Protein AF-A0A9N9JVS7-F1 (afdb_monomer_lite)

Structure (mmCIF, N/CA/C/O backbone):
data_AF-A0A9N9JVS7-F1
#
_entry.id   AF-A0A9N9JVS7-F1
#
loop_
_atom_site.group_PDB
_atom_site.id
_atom_site.type_symbol
_atom_site.label_atom_id
_atom_site.label_alt_id
_atom_site.label_comp_id
_atom_site.label_asym_id
_atom_site.label_entity_id
_atom_site.label_seq_id
_atom_site.pdbx_PDB_ins_code
_atom_site.Cartn_x
_atom_site.Cartn_y
_atom_site.Cartn_z
_atom_site.occupancy
_atom_site.B_iso_or_equiv
_atom_site.auth_seq_id
_atom_site.auth_comp_id
_atom_site.auth_asym_id
_atom_site.auth_atom_id
_atom_site.pdbx_PDB_model_num
ATOM 1 N N . ARG A 1 1 ? -2.120 -9.723 15.840 1.00 57.78 1 ARG A N 1
ATOM 2 C CA . ARG A 1 1 ? -3.066 -9.468 14.722 1.00 57.78 1 ARG A CA 1
ATOM 3 C C . ARG A 1 1 ? -2.821 -8.041 14.270 1.00 57.78 1 ARG A C 1
ATOM 5 O O . ARG A 1 1 ? -2.820 -7.175 15.126 1.00 57.78 1 ARG A O 1
ATOM 12 N N . ILE A 1 2 ? -2.544 -7.829 12.988 1.00 70.69 2 ILE A N 1
ATOM 13 C CA . ILE A 1 2 ? -2.304 -6.500 12.416 1.00 70.69 2 ILE A CA 1
ATOM 14 C C . ILE A 1 2 ? -3.675 -5.870 12.135 1.00 70.69 2 ILE A C 1
ATOM 16 O O . ILE A 1 2 ? -4.508 -6.495 11.475 1.00 70.69 2 ILE A O 1
ATOM 20 N N . SER A 1 3 ? -3.933 -4.693 12.694 1.00 81.12 3 SER A N 1
ATOM 21 C CA . SER A 1 3 ? -5.151 -3.909 12.482 1.00 81.12 3 SER A CA 1
ATOM 22 C C . SER A 1 3 ? -4.785 -2.438 12.445 1.00 81.12 3 SER A C 1
ATOM 24 O O . SER A 1 3 ? -4.027 -1.999 13.305 1.00 81.12 3 SER A O 1
ATOM 26 N N . ILE A 1 4 ? -5.360 -1.715 11.494 1.00 83.31 4 ILE A N 1
ATOM 27 C CA . ILE A 1 4 ? -5.161 -0.288 11.289 1.00 83.31 4 ILE A CA 1
ATOM 28 C C . ILE A 1 4 ? -6.428 0.394 11.792 1.00 83.31 4 ILE A C 1
ATOM 30 O O . ILE A 1 4 ? -7.523 0.127 11.291 1.00 83.31 4 ILE A O 1
ATOM 34 N N . SER A 1 5 ? -6.287 1.231 12.812 1.00 84.75 5 SER A N 1
ATOM 35 C CA . SER A 1 5 ? -7.408 1.926 13.462 1.00 84.75 5 SER A CA 1
ATOM 36 C C . SER A 1 5 ? -7.361 3.444 13.300 1.00 84.75 5 SER A C 1
ATOM 38 O O . SER A 1 5 ? -8.281 4.132 13.735 1.00 84.75 5 SER A O 1
ATOM 40 N N . SER A 1 6 ? -6.308 3.983 12.681 1.00 87.00 6 SER A N 1
ATOM 41 C CA . SER A 1 6 ? -6.201 5.409 12.373 1.00 87.00 6 SER A CA 1
ATOM 42 C C . SER A 1 6 ? -5.280 5.663 11.180 1.00 87.00 6 SER A C 1
ATOM 44 O O . SER A 1 6 ? -4.458 4.820 10.827 1.00 87.00 6 SER A O 1
ATOM 46 N N . LEU A 1 7 ? -5.352 6.864 10.603 1.00 85.31 7 LEU A N 1
ATOM 47 C CA . LEU A 1 7 ? -4.436 7.308 9.539 1.00 85.31 7 LEU A CA 1
ATOM 48 C C . LEU A 1 7 ? -2.989 7.522 10.009 1.00 85.31 7 LEU A C 1
ATOM 50 O O . LEU A 1 7 ? -2.060 7.518 9.192 1.00 85.31 7 LEU A O 1
ATOM 54 N N . ASN A 1 8 ? -2.813 7.666 11.324 1.00 86.62 8 ASN A N 1
ATOM 55 C CA . ASN A 1 8 ? -1.528 7.830 11.997 1.00 86.62 8 ASN A CA 1
ATOM 56 C C . ASN A 1 8 ? -0.954 6.494 12.491 1.00 86.62 8 ASN A C 1
ATOM 58 O O . ASN A 1 8 ? -0.013 6.488 13.283 1.00 86.62 8 ASN A O 1
ATOM 62 N N . ASP A 1 9 ? -1.528 5.366 12.062 1.00 87.00 9 ASP A N 1
ATOM 63 C CA . ASP A 1 9 ? -1.048 4.048 12.457 1.00 87.00 9 ASP A CA 1
ATOM 64 C C . ASP A 1 9 ? 0.429 3.858 12.050 1.00 87.00 9 ASP A C 1
ATOM 66 O O . ASP A 1 9 ? 0.786 4.134 10.895 1.00 87.00 9 ASP A O 1
ATOM 70 N N . PRO A 1 10 ? 1.299 3.371 12.956 1.00 87.69 10 PRO A N 1
ATOM 71 C CA . PRO A 1 10 ? 2.710 3.137 12.658 1.00 87.69 10 PRO A CA 1
ATOM 72 C C . PRO A 1 10 ? 2.940 2.283 11.407 1.00 87.69 10 PRO A C 1
ATOM 74 O O . PRO A 1 10 ? 3.895 2.521 10.675 1.00 87.69 10 PRO A O 1
ATOM 77 N N . GLN A 1 11 ? 2.047 1.336 11.109 1.00 86.81 11 GLN A N 1
ATOM 78 C CA . GLN A 1 11 ? 2.164 0.470 9.934 1.00 86.81 11 GLN A CA 1
ATOM 79 C C . GLN A 1 11 ? 1.966 1.241 8.626 1.00 86.81 11 GLN A C 1
ATOM 81 O O . GLN A 1 11 ? 2.640 0.954 7.637 1.00 86.81 11 GLN A O 1
ATOM 86 N N . LEU A 1 12 ? 1.080 2.244 8.617 1.00 87.62 12 LEU A N 1
ATOM 87 C CA . LEU A 1 12 ? 0.903 3.128 7.463 1.00 87.62 12 LEU A CA 1
ATOM 88 C C . LEU A 1 12 ? 2.140 4.002 7.253 1.00 87.62 12 LEU A C 1
ATOM 90 O O . LEU A 1 12 ? 2.527 4.252 6.114 1.00 87.62 12 LEU A O 1
ATOM 94 N N . ASN A 1 13 ? 2.790 4.431 8.337 1.00 87.94 13 ASN A N 1
ATOM 95 C CA . ASN A 1 13 ? 4.039 5.187 8.255 1.00 87.94 13 ASN A CA 1
ATOM 96 C C . ASN A 1 13 ? 5.178 4.330 7.698 1.00 87.94 13 ASN A C 1
ATOM 98 O O . ASN A 1 13 ? 5.822 4.751 6.742 1.00 87.94 13 ASN A O 1
ATOM 102 N N . THR A 1 14 ? 5.344 3.097 8.182 1.00 88.62 14 THR A N 1
ATOM 103 C CA . THR A 1 14 ? 6.300 2.142 7.598 1.00 88.62 14 THR A CA 1
ATOM 104 C C . THR A 1 14 ? 6.025 1.909 6.109 1.00 88.62 14 THR A C 1
ATOM 106 O O . THR A 1 14 ? 6.950 1.879 5.301 1.00 88.62 14 THR A O 1
ATOM 109 N N . LEU A 1 15 ? 4.756 1.806 5.701 1.00 87.69 15 LEU A N 1
ATOM 110 C CA . LEU A 1 15 ? 4.401 1.639 4.291 1.00 87.69 15 LEU A CA 1
ATOM 111 C C . LEU A 1 15 ? 4.770 2.872 3.442 1.00 87.69 15 LEU A C 1
ATOM 113 O O . LEU A 1 15 ? 5.254 2.736 2.315 1.00 87.69 15 LEU A O 1
ATOM 117 N N . ARG A 1 16 ? 4.589 4.083 3.987 1.00 90.12 16 ARG A N 1
ATOM 118 C CA . ARG A 1 16 ? 5.030 5.337 3.353 1.00 90.12 16 ARG A CA 1
ATOM 119 C C . ARG A 1 16 ? 6.553 5.391 3.221 1.00 90.12 16 ARG A C 1
ATOM 121 O O . ARG A 1 16 ? 7.037 5.806 2.171 1.00 90.12 16 ARG A O 1
ATOM 128 N N . GLU A 1 17 ? 7.295 4.949 4.232 1.00 89.75 17 GLU A N 1
ATOM 129 C CA . GLU A 1 17 ? 8.762 4.866 4.201 1.00 89.75 17 GLU A CA 1
ATOM 130 C C . GLU A 1 17 ? 9.253 3.881 3.135 1.00 89.75 17 GLU A C 1
ATOM 132 O O . GLU A 1 17 ? 10.116 4.234 2.335 1.00 89.75 17 GLU A O 1
ATOM 137 N N . ILE A 1 18 ? 8.643 2.694 3.038 1.00 86.00 18 ILE A N 1
ATOM 138 C CA . ILE A 1 18 ? 8.945 1.704 1.989 1.00 86.00 18 ILE A CA 1
ATOM 139 C C . ILE A 1 18 ? 8.708 2.300 0.595 1.00 86.00 18 ILE A C 1
ATOM 141 O O . ILE A 1 18 ? 9.543 2.151 -0.298 1.00 86.00 18 ILE A O 1
ATOM 145 N N . LYS A 1 19 ? 7.602 3.029 0.399 1.00 88.25 19 LYS A N 1
ATOM 146 C CA . LYS A 1 19 ? 7.353 3.742 -0.862 1.00 88.25 19 LYS A CA 1
ATOM 147 C C . LYS A 1 19 ? 8.463 4.748 -1.172 1.00 88.25 19 LYS A C 1
ATOM 149 O O . LYS A 1 19 ? 8.929 4.802 -2.308 1.00 88.25 19 LYS A O 1
ATOM 154 N N . GLN A 1 20 ? 8.873 5.553 -0.191 1.00 88.56 20 GLN A N 1
ATOM 155 C CA . GLN A 1 20 ? 9.945 6.535 -0.385 1.00 88.56 20 GLN A CA 1
ATOM 156 C C . GLN A 1 20 ? 11.275 5.863 -0.715 1.00 88.56 20 GLN A C 1
ATOM 158 O O . GLN A 1 20 ? 11.979 6.333 -1.605 1.00 88.56 20 GLN A O 1
ATOM 163 N N . TRP A 1 21 ? 11.576 4.731 -0.077 1.00 86.88 21 TRP A N 1
ATOM 164 C CA . TRP A 1 21 ? 12.742 3.918 -0.403 1.00 86.88 21 TRP A CA 1
ATOM 165 C C . TRP A 1 21 ? 12.724 3.473 -1.873 1.00 86.88 21 TRP A C 1
ATOM 167 O O . TRP A 1 21 ? 13.703 3.690 -2.582 1.00 86.88 21 TRP A O 1
ATOM 177 N N . PHE A 1 22 ? 11.587 2.978 -2.381 1.00 82.56 22 PHE A N 1
ATOM 178 C CA . PHE A 1 22 ? 11.456 2.634 -3.802 1.00 82.56 22 PHE A CA 1
ATOM 179 C C . PHE A 1 22 ? 11.610 3.844 -4.737 1.00 82.56 22 PHE A C 1
ATOM 181 O O . PHE A 1 22 ? 12.173 3.706 -5.819 1.00 82.56 22 PHE A O 1
ATOM 188 N N . ILE A 1 23 ? 11.127 5.030 -4.362 1.00 81.62 23 ILE A N 1
ATOM 189 C CA . ILE A 1 23 ? 11.271 6.241 -5.190 1.00 81.62 23 ILE A CA 1
ATOM 190 C C . ILE A 1 23 ? 12.734 6.698 -5.239 1.00 81.62 23 ILE A C 1
ATOM 192 O O . ILE A 1 2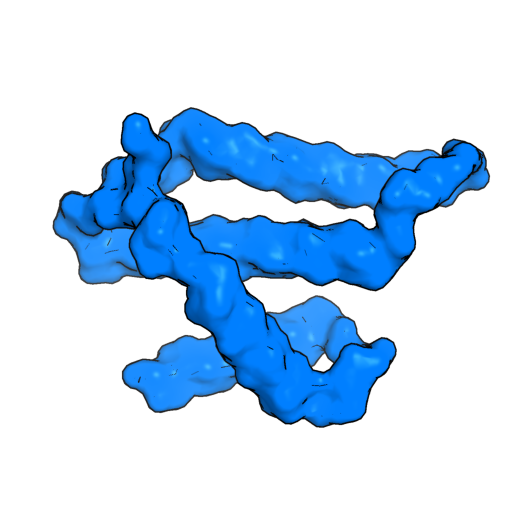3 ? 13.238 7.027 -6.314 1.00 81.62 23 ILE A O 1
ATOM 196 N N . GLN A 1 24 ? 13.415 6.705 -4.091 1.00 80.31 24 GLN A N 1
ATOM 197 C CA . GLN A 1 24 ? 14.816 7.114 -3.975 1.00 80.31 24 GLN A CA 1
ATOM 198 C C . GLN A 1 24 ? 15.751 6.137 -4.682 1.00 80.31 24 GLN A C 1
ATOM 200 O O . GLN A 1 24 ? 16.637 6.580 -5.411 1.00 80.31 24 GLN A O 1
ATOM 205 N N . ASP A 1 25 ? 15.514 4.831 -4.537 1.00 71.38 25 ASP A N 1
ATOM 206 C CA . ASP A 1 25 ? 16.218 3.801 -5.300 1.00 71.38 25 ASP A CA 1
ATOM 207 C C . ASP A 1 25 ? 16.104 4.080 -6.803 1.00 71.38 25 ASP A C 1
ATOM 209 O O . ASP A 1 25 ? 17.113 4.144 -7.494 1.00 71.38 25 ASP A O 1
ATOM 213 N N . ASN A 1 26 ? 14.902 4.394 -7.302 1.00 66.44 26 ASN A N 1
ATOM 214 C CA . ASN A 1 26 ? 14.703 4.713 -8.715 1.00 66.44 26 ASN A CA 1
ATOM 215 C C . ASN A 1 26 ? 15.473 5.964 -9.186 1.00 66.44 26 ASN A C 1
ATOM 217 O O . ASN A 1 26 ? 15.892 6.019 -10.341 1.00 66.44 26 ASN A O 1
ATOM 221 N N . GLN A 1 27 ? 15.674 6.954 -8.311 1.00 67.06 27 GLN A N 1
ATOM 222 C CA . GLN A 1 27 ? 16.425 8.182 -8.610 1.00 67.06 27 GLN A CA 1
ATOM 223 C C . GLN A 1 27 ? 17.950 7.991 -8.547 1.00 67.06 27 GLN A C 1
ATOM 225 O O . GLN A 1 27 ? 18.678 8.707 -9.231 1.00 67.06 27 GLN A O 1
ATOM 230 N N . GLN A 1 28 ? 18.439 7.036 -7.749 1.00 61.19 28 GLN A N 1
ATOM 231 C CA . GLN A 1 28 ? 19.871 6.774 -7.546 1.00 61.19 28 GLN A CA 1
ATOM 232 C C . GLN A 1 28 ? 20.477 5.792 -8.565 1.00 61.19 28 GLN A C 1
ATOM 234 O O . GLN A 1 28 ? 21.676 5.517 -8.507 1.00 61.19 28 GLN A O 1
ATOM 239 N N . LYS A 1 29 ? 19.691 5.298 -9.533 1.00 60.00 29 LYS A N 1
ATOM 240 C CA . LYS A 1 29 ? 20.118 4.346 -10.576 1.00 60.00 29 LYS A CA 1
ATOM 241 C C . LYS A 1 29 ? 21.127 4.948 -11.556 1.00 60.00 29 LYS A C 1
ATOM 243 O O . LYS A 1 29 ? 20.786 5.287 -12.689 1.00 60.00 29 LYS A O 1
ATOM 248 N N . LYS A 1 30 ? 22.384 5.050 -11.130 1.00 53.84 30 LYS A N 1
ATOM 249 C CA . LYS A 1 30 ? 23.532 5.260 -12.019 1.00 53.84 30 LYS A CA 1
ATOM 250 C C . LYS A 1 30 ? 24.391 4.012 -12.166 1.00 53.84 30 LYS A C 1
ATOM 252 O O . LYS A 1 30 ? 24.852 3.765 -13.267 1.00 53.84 30 LYS A O 1
ATOM 257 N N . ASP A 1 31 ? 24.506 3.181 -11.133 1.00 53.38 31 ASP A N 1
ATOM 258 C CA . ASP A 1 31 ? 25.321 1.970 -11.176 1.00 53.38 31 ASP A CA 1
ATOM 259 C C . ASP A 1 31 ? 24.780 0.912 -10.198 1.00 53.38 31 ASP A C 1
ATOM 261 O O . ASP A 1 31 ? 24.399 1.238 -9.077 1.00 53.38 31 ASP A O 1
ATOM 265 N N . SER A 1 32 ? 24.825 -0.359 -10.609 1.00 49.38 32 SER A N 1
ATOM 266 C CA . SER A 1 32 ? 24.610 -1.599 -9.832 1.00 49.38 32 SER A CA 1
ATOM 267 C C . SER A 1 32 ? 23.215 -2.269 -9.840 1.00 49.38 32 SER A C 1
ATOM 269 O O . SER A 1 32 ? 22.179 -1.674 -9.571 1.00 49.38 32 SER A O 1
ATOM 271 N N . SER A 1 33 ? 23.250 -3.565 -10.193 1.00 52.41 33 SER A N 1
ATOM 272 C CA . SER A 1 33 ? 22.322 -4.665 -9.873 1.00 52.41 33 SER A CA 1
ATOM 273 C C . SER A 1 33 ? 20.867 -4.288 -9.558 1.00 52.41 33 SER A C 1
ATOM 275 O O . SER A 1 33 ? 20.512 -4.062 -8.405 1.00 52.41 33 SER A O 1
ATOM 277 N N . GLN A 1 34 ? 19.992 -4.334 -10.566 1.00 59.25 34 GLN A N 1
ATOM 278 C CA . GLN A 1 34 ? 18.544 -4.216 -10.373 1.00 59.25 34 GLN A CA 1
ATOM 279 C C . GLN A 1 34 ? 18.001 -5.419 -9.583 1.00 59.25 34 GLN A C 1
ATOM 281 O O . GLN A 1 34 ? 17.788 -6.489 -10.146 1.00 59.25 34 GLN A O 1
ATOM 286 N N . TRP A 1 35 ? 17.756 -5.242 -8.280 1.00 64.50 35 TRP A N 1
ATOM 287 C CA . TRP A 1 35 ? 17.074 -6.241 -7.440 1.00 64.50 35 TRP A CA 1
ATOM 288 C C . TRP A 1 35 ? 15.618 -6.464 -7.881 1.00 64.50 35 TRP A C 1
ATOM 290 O O . TRP A 1 35 ? 15.077 -7.555 -7.723 1.00 64.50 35 TRP A O 1
ATOM 300 N N . PHE A 1 36 ? 15.005 -5.442 -8.486 1.00 69.44 36 PHE A N 1
ATOM 301 C CA . PHE A 1 36 ? 13.669 -5.480 -9.073 1.00 69.44 36 PHE A CA 1
ATOM 302 C C . PHE A 1 36 ? 13.688 -4.839 -10.459 1.00 69.44 36 PHE A C 1
ATOM 304 O O . PHE A 1 36 ? 14.410 -3.868 -10.700 1.00 69.44 36 PHE A O 1
ATOM 311 N N . SER A 1 37 ? 12.859 -5.349 -11.372 1.00 79.00 37 SER A N 1
ATOM 312 C CA . SER A 1 37 ? 12.649 -4.685 -12.659 1.00 79.00 37 SER A CA 1
ATOM 313 C C . SER A 1 37 ? 11.972 -3.326 -12.450 1.00 79.00 37 SER A C 1
ATOM 315 O O . SER A 1 37 ? 11.183 -3.149 -11.518 1.00 79.00 37 SER A O 1
ATOM 317 N N . ALA A 1 38 ? 12.233 -2.368 -13.345 1.00 75.88 38 ALA A N 1
ATOM 318 C CA . ALA A 1 38 ? 11.593 -1.050 -13.292 1.00 75.88 38 ALA A CA 1
ATOM 319 C C . ALA A 1 38 ? 10.054 -1.150 -13.274 1.00 75.88 38 ALA A C 1
ATOM 321 O O . ALA A 1 38 ? 9.398 -0.400 -12.556 1.00 75.88 38 ALA A O 1
ATOM 322 N N . GLN A 1 39 ? 9.494 -2.125 -14.001 1.00 73.19 39 GLN A N 1
ATOM 323 C CA . GLN A 1 39 ? 8.057 -2.396 -14.005 1.00 73.19 39 GLN A CA 1
ATOM 324 C C . GLN A 1 39 ? 7.561 -2.936 -12.657 1.00 73.19 39 GLN A C 1
ATOM 3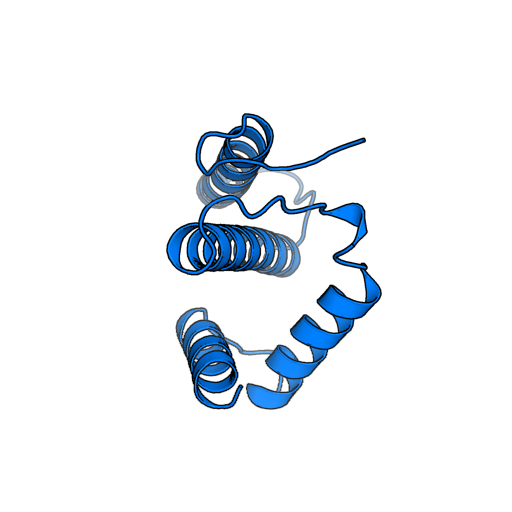26 O O . GLN A 1 39 ? 6.537 -2.486 -12.160 1.00 73.19 39 GLN A O 1
ATOM 331 N N . CYS A 1 40 ? 8.290 -3.865 -12.033 1.00 77.81 40 CYS A N 1
ATOM 332 C CA . CYS A 1 40 ? 7.914 -4.412 -10.728 1.00 77.81 40 CYS A CA 1
ATOM 333 C C . CYS A 1 40 ? 7.925 -3.327 -9.642 1.00 77.81 40 CYS A C 1
ATOM 335 O O . CYS A 1 40 ? 6.992 -3.219 -8.853 1.00 77.81 40 CYS A O 1
ATOM 337 N N . GLN A 1 41 ? 8.946 -2.473 -9.644 1.00 76.00 41 GLN A N 1
ATOM 338 C CA . GLN A 1 41 ? 9.035 -1.340 -8.726 1.00 76.00 41 GLN A CA 1
ATOM 339 C C . GLN A 1 41 ? 7.901 -0.332 -8.939 1.00 76.00 41 GLN A C 1
ATOM 341 O O . GLN A 1 41 ? 7.334 0.169 -7.969 1.00 76.00 41 GLN A O 1
ATOM 346 N N . PHE A 1 42 ? 7.546 -0.061 -10.196 1.00 79.56 42 PHE A N 1
ATOM 347 C CA . PHE A 1 42 ? 6.404 0.780 -10.534 1.00 79.56 42 PHE A CA 1
ATOM 348 C C . PHE A 1 42 ? 5.089 0.199 -9.996 1.00 79.56 42 PHE A C 1
ATOM 350 O O . PHE A 1 42 ? 4.366 0.889 -9.277 1.00 79.56 42 PHE A O 1
ATOM 357 N N . ASP A 1 43 ? 4.825 -1.081 -10.270 1.00 79.75 43 ASP A N 1
ATOM 358 C CA . ASP A 1 43 ? 3.626 -1.790 -9.814 1.00 79.75 43 ASP A CA 1
ATOM 359 C C . ASP A 1 43 ? 3.526 -1.803 -8.272 1.00 79.75 43 ASP A C 1
ATOM 361 O O . ASP A 1 43 ? 2.443 -1.611 -7.713 1.00 79.75 43 ASP A O 1
ATOM 365 N N . LEU A 1 44 ? 4.651 -1.960 -7.562 1.00 81.06 44 LEU A N 1
ATOM 366 C CA . LEU A 1 44 ? 4.706 -1.917 -6.095 1.00 81.06 44 LEU A CA 1
ATOM 367 C C . LEU A 1 44 ? 4.391 -0.524 -5.535 1.00 81.06 44 LEU A C 1
ATOM 369 O O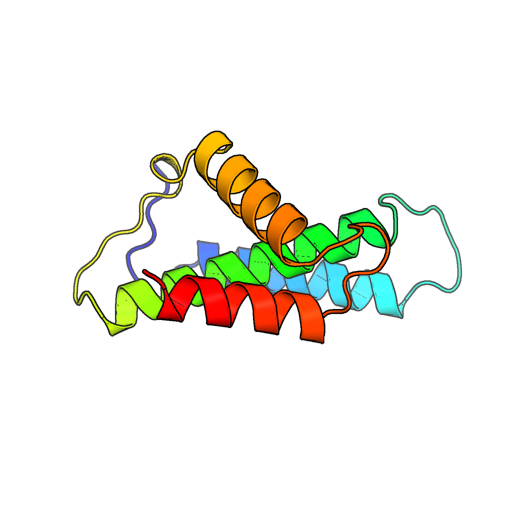 . LEU A 1 44 ? 3.578 -0.402 -4.617 1.00 81.06 44 LEU A O 1
ATOM 373 N N . ILE A 1 45 ? 4.988 0.536 -6.093 1.00 83.69 45 ILE A N 1
ATOM 374 C CA . ILE A 1 45 ? 4.698 1.924 -5.690 1.00 83.69 45 ILE A CA 1
ATOM 375 C C . ILE A 1 45 ? 3.209 2.231 -5.879 1.00 83.69 45 ILE A C 1
ATOM 377 O O . ILE A 1 45 ? 2.574 2.839 -5.013 1.00 83.69 45 ILE A O 1
ATOM 381 N N . LEU A 1 46 ? 2.653 1.795 -7.006 1.00 82.69 46 LEU A N 1
ATOM 382 C CA . LEU A 1 46 ? 1.261 2.009 -7.367 1.00 82.69 46 LEU A CA 1
ATOM 383 C C . LEU A 1 46 ? 0.305 1.265 -6.431 1.00 82.69 46 LEU A C 1
ATOM 385 O O . LEU A 1 46 ? -0.672 1.845 -5.960 1.00 82.69 46 LEU A O 1
ATOM 389 N N . SER A 1 47 ? 0.637 0.017 -6.099 1.00 81.38 47 SER A N 1
ATOM 390 C CA . SER A 1 47 ? -0.104 -0.798 -5.133 1.00 81.38 47 SER A CA 1
ATOM 391 C C . SER A 1 47 ? -0.130 -0.148 -3.748 1.00 81.38 47 SER A C 1
ATOM 393 O O . SER A 1 47 ? -1.181 -0.081 -3.112 1.00 81.38 47 SER A O 1
ATOM 395 N N . ILE A 1 48 ? 1.009 0.388 -3.293 1.00 84.56 48 ILE A N 1
ATOM 396 C CA . ILE A 1 48 ? 1.100 1.097 -2.011 1.00 84.56 48 ILE A CA 1
ATOM 397 C C . ILE A 1 48 ? 0.247 2.370 -2.025 1.00 84.56 48 ILE A C 1
ATOM 399 O O . ILE A 1 48 ? -0.483 2.617 -1.067 1.00 84.56 48 ILE A O 1
ATOM 403 N N . ASN A 1 49 ? 0.319 3.175 -3.090 1.00 84.81 49 ASN A N 1
ATOM 404 C CA . ASN A 1 49 ? -0.496 4.387 -3.204 1.00 84.81 49 ASN A CA 1
ATOM 405 C C . ASN A 1 49 ? -1.992 4.061 -3.185 1.00 84.81 49 ASN A C 1
ATOM 407 O O . ASN A 1 49 ? -2.711 4.623 -2.365 1.00 84.81 49 ASN A O 1
ATOM 411 N N . GLY A 1 50 ? -2.434 3.102 -4.005 1.00 83.00 50 GLY A N 1
ATOM 412 C CA . GLY A 1 50 ? -3.838 2.695 -4.046 1.00 83.00 50 GLY A CA 1
ATOM 413 C C . GLY A 1 50 ? -4.338 2.187 -2.692 1.00 83.00 50 GLY A C 1
ATOM 414 O O . GLY A 1 50 ? -5.428 2.545 -2.259 1.00 83.00 50 GLY A O 1
ATOM 415 N N . PHE A 1 51 ? -3.523 1.417 -1.964 1.00 84.69 51 PHE A N 1
ATOM 416 C CA . PHE A 1 51 ? -3.890 0.979 -0.618 1.00 84.69 51 PHE A CA 1
ATOM 417 C C . PHE A 1 51 ? -4.016 2.150 0.369 1.00 84.69 51 PHE A C 1
ATOM 419 O O . PHE A 1 51 ? -4.985 2.201 1.124 1.00 84.69 51 PHE A O 1
ATOM 426 N N . LEU A 1 52 ? -3.071 3.097 0.365 1.00 86.19 52 LEU A N 1
ATOM 427 C CA . LEU A 1 52 ? -3.128 4.279 1.232 1.00 86.19 52 LEU A CA 1
ATOM 428 C C . LEU A 1 52 ? -4.370 5.137 0.947 1.00 86.19 52 LEU A C 1
ATOM 430 O O . LEU A 1 52 ? -5.018 5.577 1.893 1.00 86.19 52 LEU A O 1
ATOM 434 N N . GLU A 1 53 ? -4.723 5.319 -0.326 1.00 85.44 53 GLU A N 1
ATOM 435 C CA . GLU A 1 53 ? -5.921 6.053 -0.748 1.00 85.44 53 GLU A CA 1
ATOM 436 C C . GLU A 1 53 ? -7.209 5.352 -0.300 1.00 85.44 53 GLU A C 1
ATOM 438 O O . GLU A 1 53 ? -8.109 6.000 0.230 1.00 85.44 53 GLU A O 1
ATOM 443 N N . ILE A 1 54 ? -7.292 4.022 -0.431 1.00 84.81 54 ILE A N 1
ATOM 444 C CA . ILE A 1 54 ? -8.441 3.246 0.065 1.00 84.81 54 ILE A CA 1
ATOM 445 C C . ILE A 1 54 ? -8.560 3.375 1.586 1.00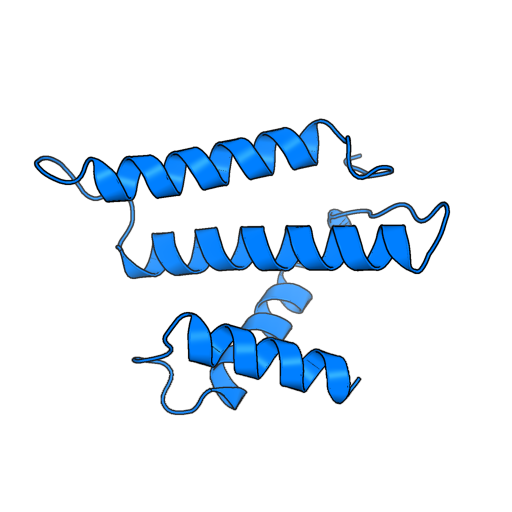 84.81 54 ILE A C 1
ATOM 447 O O . ILE A 1 54 ? -9.657 3.553 2.112 1.00 84.81 54 ILE A O 1
ATOM 451 N N . VAL A 1 55 ? -7.440 3.293 2.308 1.00 85.19 55 VAL A N 1
ATOM 452 C CA . VAL A 1 55 ? -7.417 3.460 3.764 1.00 85.19 55 VAL A CA 1
ATOM 453 C C . VAL A 1 55 ? -7.912 4.854 4.157 1.00 85.19 55 VAL A C 1
ATOM 455 O O . VAL A 1 55 ? -8.754 4.974 5.047 1.00 85.19 55 VAL A O 1
ATOM 458 N N . GLU A 1 56 ? -7.431 5.895 3.479 1.00 87.44 56 GLU A N 1
ATOM 459 C CA . GLU A 1 56 ? -7.870 7.277 3.679 1.00 87.44 56 GLU A CA 1
ATOM 460 C C . GLU A 1 56 ? -9.359 7.454 3.396 1.00 87.44 56 GLU A C 1
ATOM 462 O O . GLU A 1 56 ? -10.090 7.992 4.229 1.00 87.44 56 GLU A O 1
ATOM 467 N N . TYR A 1 57 ? -9.836 6.907 2.282 1.00 85.50 57 TYR A N 1
ATOM 468 C CA . TYR A 1 57 ? -11.247 6.906 1.932 1.00 85.50 57 TYR A CA 1
ATOM 469 C C . TYR A 1 57 ? -12.106 6.217 3.002 1.00 85.50 57 TYR A C 1
ATOM 471 O O . TYR A 1 57 ? -13.120 6.775 3.424 1.00 85.50 57 TYR A O 1
ATOM 479 N N . ILE A 1 58 ? -11.704 5.038 3.486 1.00 84.31 58 ILE A N 1
ATOM 480 C CA . ILE A 1 58 ? -12.451 4.303 4.516 1.00 84.31 58 ILE A CA 1
ATOM 481 C C . ILE A 1 58 ? -12.519 5.109 5.813 1.00 84.31 58 ILE A C 1
ATOM 483 O O . ILE A 1 58 ? -13.597 5.228 6.385 1.00 84.31 58 ILE A O 1
ATOM 487 N N . PHE A 1 59 ? -11.411 5.683 6.283 1.00 86.50 59 PHE A N 1
ATOM 488 C CA . PHE A 1 59 ? -11.426 6.454 7.528 1.00 86.50 59 PHE A CA 1
ATOM 489 C C . PHE A 1 59 ? -12.212 7.764 7.416 1.00 86.50 59 PHE A C 1
ATOM 491 O O . PHE A 1 59 ? -12.838 8.171 8.394 1.00 86.50 59 PHE A O 1
ATOM 498 N N . ASN A 1 60 ? -12.220 8.394 6.239 1.00 86.12 60 ASN A N 1
ATOM 499 C CA . ASN A 1 60 ? -12.983 9.617 5.997 1.00 86.12 60 ASN A CA 1
ATOM 500 C C . ASN A 1 60 ? -14.495 9.361 5.890 1.00 86.12 60 ASN A C 1
ATOM 502 O O . ASN A 1 60 ? -15.282 10.184 6.353 1.00 86.12 60 ASN A O 1
ATOM 506 N N . ASN A 1 61 ? -14.913 8.231 5.308 1.00 85.62 61 ASN A N 1
ATOM 507 C CA . ASN A 1 61 ? -16.333 7.919 5.093 1.00 85.62 61 ASN A CA 1
ATOM 508 C C . ASN A 1 61 ? -16.952 7.051 6.202 1.00 85.62 61 ASN A C 1
ATOM 510 O O . ASN A 1 61 ? -18.165 7.085 6.403 1.00 85.62 61 ASN A O 1
ATOM 514 N N . CYS A 1 62 ? -16.140 6.295 6.942 1.00 84.25 62 CYS A N 1
ATOM 515 C CA . CYS A 1 62 ? -16.583 5.378 7.991 1.00 84.25 62 CYS A CA 1
ATOM 516 C C . CYS A 1 62 ? -15.870 5.696 9.320 1.00 84.25 62 CYS A C 1
ATOM 518 O O . CYS A 1 62 ? -14.857 5.068 9.652 1.00 84.25 62 CYS A O 1
ATOM 520 N N . PRO A 1 63 ? -16.383 6.651 10.119 1.00 80.31 63 PRO A N 1
ATOM 521 C CA . PRO A 1 63 ? -15.778 6.999 11.399 1.00 80.31 63 PRO A CA 1
ATOM 522 C C . PRO A 1 63 ? -15.783 5.794 12.352 1.00 80.31 63 PRO A C 1
ATOM 524 O O . PRO A 1 63 ? -16.803 5.137 12.549 1.00 80.31 63 PRO A O 1
ATOM 527 N N . GLY A 1 64 ? -14.624 5.492 12.942 1.00 82.19 64 GLY A N 1
ATOM 528 C CA . GLY A 1 64 ? -14.444 4.336 13.829 1.00 82.19 64 GLY A CA 1
ATOM 529 C C . GLY A 1 64 ? -14.236 2.998 13.110 1.00 82.19 64 GLY A C 1
ATOM 530 O O . GLY A 1 64 ? -14.206 1.955 13.767 1.00 82.19 64 GLY A O 1
ATOM 531 N N . ALA A 1 65 ? -14.073 3.001 11.782 1.00 84.06 65 ALA A N 1
ATOM 532 C CA . ALA A 1 65 ? -13.689 1.807 11.041 1.00 84.06 65 ALA A CA 1
ATOM 533 C C . ALA A 1 65 ? -12.356 1.235 11.548 1.00 84.06 65 ALA A C 1
ATOM 535 O O . ALA A 1 65 ? -11.446 1.956 11.944 1.00 84.06 65 ALA A O 1
ATOM 536 N N . VAL A 1 66 ? -12.232 -0.090 11.505 1.00 85.50 66 VAL A N 1
ATOM 537 C CA . VAL A 1 66 ? -10.976 -0.792 11.783 1.00 85.50 66 VAL A CA 1
ATOM 538 C C . VAL A 1 66 ? -10.665 -1.663 10.584 1.00 85.50 66 VAL A C 1
ATOM 540 O O . VAL A 1 66 ? -11.387 -2.616 10.283 1.00 85.50 66 VAL A O 1
ATOM 543 N N . ILE A 1 67 ? -9.571 -1.348 9.903 1.00 82.44 67 ILE A N 1
ATOM 544 C CA . ILE A 1 67 ? -9.126 -2.102 8.740 1.00 82.44 67 ILE A CA 1
ATOM 545 C C . ILE A 1 67 ? -8.279 -3.261 9.244 1.00 82.44 67 ILE A C 1
ATOM 547 O O . ILE A 1 67 ? -7.305 -3.093 9.977 1.00 82.44 67 ILE A O 1
ATOM 551 N N . GLN A 1 68 ? -8.656 -4.470 8.852 1.00 82.94 68 GLN A N 1
ATOM 552 C CA . GLN A 1 68 ? -7.854 -5.662 9.084 1.00 82.94 68 GLN A CA 1
ATOM 553 C C . GLN A 1 68 ? -7.262 -6.073 7.742 1.00 82.94 68 GLN A C 1
ATOM 555 O O . GLN A 1 68 ? -7.990 -6.671 6.952 1.00 82.94 68 GLN A O 1
ATOM 560 N N . PRO A 1 69 ? -5.969 -5.812 7.478 1.00 68.38 69 PRO A N 1
ATOM 561 C CA . PRO A 1 69 ? -5.356 -6.145 6.193 1.00 68.38 69 PRO A CA 1
ATOM 562 C C . PRO A 1 69 ? -5.524 -7.621 5.825 1.00 68.38 69 PRO A C 1
ATOM 564 O O . PRO A 1 69 ? -5.718 -7.946 4.670 1.00 68.38 69 PRO A O 1
ATOM 567 N N . ARG A 1 70 ? -5.588 -8.523 6.815 1.00 70.38 70 ARG A N 1
ATOM 568 C CA . ARG A 1 70 ? -5.864 -9.955 6.595 1.00 70.38 70 ARG A CA 1
ATOM 569 C C . ARG A 1 70 ? -7.233 -10.245 5.949 1.00 70.38 70 ARG A C 1
ATOM 571 O O . ARG A 1 70 ? -7.409 -11.323 5.394 1.00 70.38 70 ARG A O 1
ATOM 578 N N . ARG A 1 71 ? -8.209 -9.338 6.067 1.00 63.66 71 ARG A N 1
ATOM 579 C CA . ARG A 1 71 ? -9.518 -9.438 5.393 1.00 63.66 71 ARG A CA 1
ATOM 580 C C . ARG A 1 71 ? -9.472 -8.934 3.950 1.00 63.66 71 ARG A C 1
ATOM 582 O O . ARG A 1 71 ? -10.389 -9.224 3.196 1.00 63.66 71 ARG A O 1
ATOM 589 N N . VAL A 1 72 ? -8.419 -8.208 3.582 1.00 64.44 72 VAL A N 1
ATOM 590 C CA . VAL A 1 72 ? -8.091 -7.876 2.198 1.00 64.44 72 VAL A CA 1
ATOM 591 C C . VAL A 1 72 ? -7.249 -9.041 1.680 1.00 64.44 72 VAL A C 1
ATOM 593 O O . VAL A 1 72 ? -6.049 -9.113 1.941 1.00 64.44 72 VAL A O 1
ATOM 596 N N . SER A 1 73 ? -7.895 -10.039 1.069 1.00 63.56 73 SER A N 1
ATOM 597 C CA . SER A 1 73 ? -7.164 -11.212 0.582 1.00 63.56 73 SER A CA 1
ATOM 598 C C . SER A 1 73 ? -6.300 -10.846 -0.625 1.00 63.56 73 SER A C 1
ATOM 600 O O . SER A 1 73 ? -6.628 -9.933 -1.386 1.00 63.56 73 SER A O 1
ATOM 602 N N . GLN A 1 74 ? -5.202 -11.582 -0.812 1.00 66.06 74 GLN A N 1
ATOM 603 C CA . GLN A 1 74 ? -4.394 -11.486 -2.027 1.00 66.06 74 GLN A CA 1
ATOM 604 C C . GLN A 1 74 ? -5.268 -11.669 -3.272 1.00 66.06 74 GLN A C 1
ATOM 606 O O . GLN A 1 74 ? -5.142 -10.877 -4.194 1.00 66.06 74 GLN A O 1
ATOM 611 N N . ASP A 1 75 ? -6.213 -12.613 -3.251 1.00 68.25 75 ASP A N 1
ATOM 612 C CA . ASP A 1 75 ? -7.139 -12.857 -4.364 1.00 68.25 75 ASP A CA 1
ATOM 613 C C . ASP A 1 75 ? -8.019 -11.637 -4.678 1.00 68.25 75 ASP A C 1
ATOM 615 O O . ASP A 1 75 ? -8.296 -11.350 -5.839 1.00 68.25 75 ASP A O 1
ATOM 619 N N . MET A 1 76 ? -8.445 -10.878 -3.659 1.00 67.50 76 MET A N 1
ATOM 620 C CA . MET A 1 76 ? -9.199 -9.637 -3.870 1.00 67.50 76 MET A CA 1
ATOM 621 C C . MET A 1 76 ? -8.328 -8.553 -4.510 1.00 67.50 76 MET A C 1
ATOM 623 O O . MET A 1 76 ? -8.812 -7.809 -5.361 1.00 67.50 76 MET A O 1
ATOM 627 N N . LEU A 1 77 ? -7.050 -8.466 -4.129 1.00 69.69 77 LEU A N 1
ATOM 628 C CA . LEU A 1 77 ? -6.106 -7.518 -4.726 1.00 69.69 77 LEU A CA 1
ATOM 629 C C . LEU A 1 77 ? -5.698 -7.933 -6.142 1.00 69.69 77 LEU A C 1
ATOM 631 O O . LEU A 1 77 ? -5.676 -7.089 -7.028 1.00 69.69 77 LEU A O 1
ATOM 635 N N . GLU A 1 78 ? -5.436 -9.216 -6.386 1.00 70.75 78 GLU A N 1
ATOM 636 C CA . GLU A 1 78 ? -5.178 -9.759 -7.723 1.00 70.75 78 GLU A CA 1
ATOM 637 C C . GLU A 1 78 ? -6.389 -9.587 -8.637 1.00 70.75 78 GLU A C 1
ATOM 639 O O . GLU A 1 78 ? -6.222 -9.170 -9.780 1.00 70.75 78 GLU A O 1
ATOM 644 N N . GLY A 1 79 ? -7.604 -9.817 -8.133 1.00 72.38 79 GLY A N 1
ATOM 645 C CA . GLY A 1 79 ? -8.840 -9.550 -8.865 1.00 72.38 79 GLY A CA 1
ATOM 646 C C . GLY A 1 79 ? -9.006 -8.068 -9.203 1.00 72.38 79 GLY A C 1
ATOM 647 O O . GLY A 1 79 ? -9.323 -7.725 -10.344 1.00 72.38 79 GLY A O 1
ATOM 648 N N . LEU A 1 80 ? -8.722 -7.172 -8.253 1.00 70.44 80 LEU A N 1
ATOM 649 C CA . LEU A 1 80 ? -8.758 -5.727 -8.483 1.00 70.44 80 LEU A CA 1
ATOM 650 C C . LEU A 1 80 ? -7.703 -5.293 -9.512 1.00 70.44 80 LEU A C 1
ATOM 652 O O . LEU A 1 80 ? -8.026 -4.582 -10.461 1.00 70.44 80 LEU A O 1
ATOM 656 N N . PHE A 1 81 ? -6.458 -5.754 -9.378 1.00 68.44 81 PHE A N 1
ATOM 657 C CA . PHE A 1 81 ? -5.387 -5.447 -10.327 1.00 68.44 81 PHE A CA 1
ATOM 658 C C . PHE A 1 81 ? -5.631 -6.063 -11.705 1.00 68.44 81 PHE A C 1
ATOM 660 O O . PHE A 1 81 ? -5.331 -5.422 -12.712 1.00 68.44 81 PHE A O 1
ATOM 667 N N . GLY A 1 82 ? -6.214 -7.259 -11.771 1.00 72.12 82 GLY A N 1
ATOM 668 C CA . GLY A 1 82 ? -6.683 -7.876 -13.009 1.00 72.12 82 GLY A CA 1
ATOM 669 C C . GLY A 1 82 ? -7.733 -7.008 -13.694 1.00 72.12 82 GLY A C 1
ATOM 670 O O . GLY A 1 82 ? -7.570 -6.659 -14.860 1.00 72.12 82 GLY A O 1
ATOM 671 N N . THR A 1 83 ? -8.727 -6.541 -12.938 1.00 71.56 83 THR A N 1
ATOM 672 C CA . THR A 1 83 ? -9.793 -5.662 -13.445 1.00 71.56 83 THR A CA 1
ATOM 673 C C . THR A 1 83 ? -9.235 -4.322 -13.943 1.00 71.56 83 THR A C 1
ATOM 675 O O . THR A 1 83 ? -9.608 -3.849 -15.016 1.00 71.56 83 THR A O 1
ATOM 678 N N . ILE A 1 84 ? -8.295 -3.706 -13.214 1.00 65.25 84 ILE A N 1
ATOM 679 C CA . ILE A 1 84 ? -7.641 -2.453 -13.639 1.00 65.25 84 ILE A CA 1
ATOM 680 C C . ILE A 1 84 ? -6.804 -2.661 -14.913 1.00 65.25 84 ILE A C 1
ATOM 682 O O . ILE A 1 84 ? -6.814 -1.818 -15.817 1.00 65.25 84 ILE A O 1
ATOM 686 N N . ARG A 1 85 ? -6.110 -3.799 -15.029 1.00 66.69 85 ARG A N 1
ATOM 687 C CA . ARG A 1 85 ? -5.357 -4.167 -16.238 1.00 66.69 85 ARG A CA 1
ATOM 688 C C . ARG A 1 85 ? -6.274 -4.398 -17.43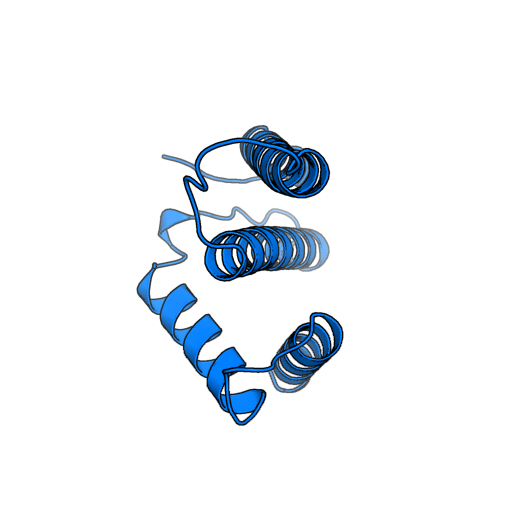7 1.00 66.69 85 ARG A C 1
ATOM 690 O O . ARG A 1 85 ? -5.958 -3.908 -18.519 1.00 66.69 85 ARG A O 1
ATOM 697 N N . GLU A 1 86 ? -7.405 -5.073 -17.241 1.00 72.12 86 GLU A N 1
ATOM 698 C CA . GLU A 1 86 ? -8.421 -5.286 -18.280 1.00 72.12 86 GLU A CA 1
ATOM 699 C C . GLU A 1 86 ? -9.028 -3.966 -18.765 1.00 72.12 86 GLU A C 1
ATOM 701 O O . GLU A 1 86 ? -9.123 -3.736 -19.970 1.00 72.12 86 GLU A O 1
ATOM 706 N N . MET A 1 87 ? -9.378 -3.054 -17.852 1.00 67.00 87 MET A N 1
ATOM 707 C CA . MET A 1 87 ? -9.988 -1.777 -18.239 1.00 67.00 87 MET A CA 1
ATOM 708 C C . MET A 1 87 ? -9.053 -0.840 -18.992 1.00 67.00 87 MET A C 1
ATOM 710 O O . MET A 1 87 ? -9.531 -0.000 -19.754 1.00 67.00 87 MET A O 1
ATOM 714 N N . GLY A 1 88 ? -7.743 -0.921 -18.761 1.00 62.78 88 GLY A N 1
ATOM 715 C CA . GLY A 1 88 ? -6.819 0.019 -19.384 1.00 62.78 88 GLY A CA 1
ATOM 716 C C . GLY A 1 88 ? -6.316 -0.372 -20.770 1.00 62.78 88 GLY A C 1
ATOM 717 O O . GLY A 1 88 ? -5.462 0.358 -21.247 1.00 62.78 88 GLY A O 1
ATOM 718 N N . SER A 1 89 ? -6.844 -1.435 -21.403 1.00 65.00 89 SER A N 1
ATOM 719 C CA . SER A 1 89 ? -6.554 -1.915 -22.776 1.00 65.00 89 SER A CA 1
ATOM 720 C C . SER A 1 89 ? -5.062 -2.082 -23.132 1.00 65.00 89 SER A C 1
ATOM 722 O O . SER A 1 89 ? -4.254 -1.180 -22.979 1.00 65.00 89 SER A O 1
ATOM 724 N N . ASN A 1 90 ? -4.678 -3.227 -23.707 1.00 57.06 90 ASN A N 1
ATOM 725 C CA . ASN A 1 90 ? -3.299 -3.539 -24.135 1.00 57.06 90 ASN A CA 1
ATOM 726 C C . ASN A 1 90 ? -2.281 -3.243 -23.009 1.00 57.06 90 ASN A C 1
ATOM 728 O O . ASN A 1 90 ? -1.506 -2.290 -23.065 1.00 57.06 90 ASN A O 1
ATOM 732 N N . SER A 1 91 ? -2.319 -4.069 -21.962 1.00 54.31 91 SER A N 1
ATOM 733 C CA . SER A 1 91 ? -1.682 -3.904 -20.643 1.00 54.31 91 SER A CA 1
ATOM 734 C C . SER A 1 91 ? -0.146 -3.772 -20.604 1.00 54.31 91 SER A C 1
ATOM 736 O O . SER A 1 91 ? 0.444 -3.916 -19.536 1.00 54.31 91 SER A O 1
ATOM 738 N N . SER A 1 92 ? 0.525 -3.516 -21.726 1.00 55.38 92 SER A N 1
ATOM 739 C CA . SER A 1 92 ? 1.967 -3.263 -21.799 1.00 55.38 92 SER A CA 1
ATOM 740 C C . SER A 1 92 ? 2.341 -1.774 -21.743 1.00 55.38 92 SER A C 1
ATOM 742 O O . SER A 1 92 ? 3.526 -1.465 -21.648 1.00 55.38 92 SER A O 1
ATOM 744 N N . THR A 1 93 ? 1.372 -0.847 -21.789 1.00 51.34 93 THR A N 1
ATOM 745 C CA . THR A 1 93 ? 1.642 0.605 -21.908 1.00 51.34 93 THR A CA 1
ATOM 746 C C . THR A 1 93 ? 0.810 1.504 -20.984 1.00 51.34 93 THR A C 1
ATOM 748 O O . THR A 1 93 ? 0.629 2.684 -21.288 1.00 51.34 93 THR A O 1
ATOM 751 N N . GLN A 1 94 ? 0.288 1.001 -19.859 1.00 59.38 94 GLN A N 1
ATOM 752 C CA . GLN A 1 94 ? -0.445 1.873 -18.932 1.00 59.38 94 GLN A CA 1
ATOM 753 C C . GLN A 1 94 ? 0.498 2.905 -18.291 1.00 59.38 94 GLN A C 1
ATOM 755 O O . GLN A 1 94 ? 1.406 2.575 -17.531 1.00 59.38 94 GLN A O 1
ATOM 760 N N . THR A 1 95 ? 0.270 4.182 -18.594 1.00 59.00 95 THR A N 1
ATOM 761 C CA . THR A 1 95 ? 0.897 5.318 -17.913 1.00 59.00 95 THR A CA 1
ATOM 762 C C . THR A 1 95 ? 0.203 5.578 -16.571 1.00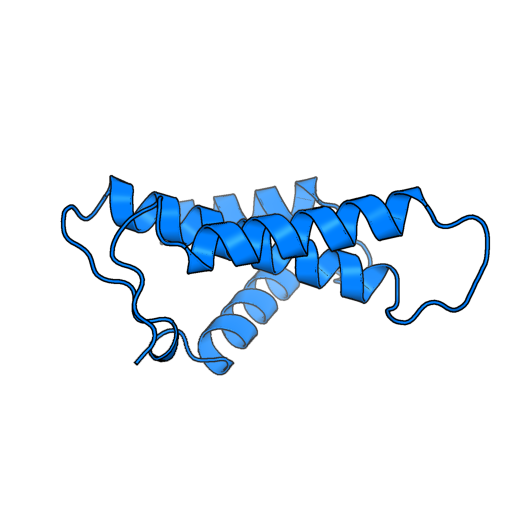 59.00 95 THR A C 1
ATOM 764 O O . THR A 1 95 ? -0.975 5.253 -16.405 1.00 59.00 95 THR A O 1
ATOM 767 N N . VAL A 1 96 ? 0.888 6.232 -15.624 1.00 58.62 96 VAL A N 1
ATOM 768 C CA . VAL A 1 96 ? 0.319 6.640 -14.315 1.00 58.62 96 VAL A CA 1
ATOM 769 C C . VAL A 1 96 ? -1.033 7.349 -14.469 1.00 58.62 96 VAL A C 1
ATOM 771 O O . VAL A 1 96 ? -1.961 7.085 -13.711 1.00 58.62 96 VAL A O 1
ATOM 774 N N . GLN A 1 97 ? -1.166 8.211 -15.483 1.00 60.81 97 GLN A N 1
ATOM 775 C CA . GLN A 1 97 ? -2.419 8.909 -15.782 1.00 60.81 97 GLN A CA 1
ATOM 776 C C . GLN A 1 97 ? -3.533 7.954 -16.221 1.00 60.81 97 GLN A C 1
ATOM 778 O O . GLN A 1 97 ? -4.662 8.086 -15.755 1.00 60.81 97 GLN A O 1
ATOM 783 N N . SER A 1 98 ? -3.230 6.979 -17.083 1.00 62.59 98 SER A N 1
ATOM 784 C CA . SER A 1 98 ? -4.219 5.992 -17.536 1.00 62.59 98 SER A CA 1
ATOM 785 C C . SER A 1 98 ? -4.674 5.052 -16.414 1.00 62.59 98 SER A C 1
ATOM 787 O O . SER A 1 98 ? -5.856 4.727 -16.331 1.00 62.59 98 SER A O 1
ATOM 789 N N . TYR A 1 99 ? -3.772 4.697 -15.495 1.00 64.50 99 TYR A N 1
ATOM 790 C CA . TYR A 1 99 ? -4.113 3.907 -14.315 1.00 64.50 99 TYR A CA 1
ATOM 791 C C . TYR A 1 99 ? -4.986 4.699 -13.333 1.00 64.50 99 TYR A C 1
ATOM 793 O O . TYR A 1 99 ? -6.017 4.203 -12.886 1.00 64.50 99 TYR A O 1
ATOM 801 N N . GLY A 1 100 ? -4.636 5.963 -13.061 1.00 64.25 100 GLY A N 1
ATOM 802 C CA . GLY A 1 100 ? -5.469 6.853 -12.246 1.00 64.25 100 GLY A CA 1
ATOM 803 C C . GLY A 1 100 ? -6.861 7.070 -12.850 1.00 64.25 100 GLY A C 1
ATOM 804 O O . GLY A 1 100 ? -7.858 7.069 -12.132 1.00 64.25 100 GLY A O 1
ATOM 805 N N . TYR A 1 101 ? -6.955 7.171 -14.179 1.00 68.31 101 TYR A N 1
ATOM 806 C CA . TYR A 1 101 ? -8.238 7.231 -14.882 1.00 68.31 101 TYR A CA 1
ATOM 807 C C . TYR A 1 101 ? -9.067 5.949 -14.698 1.00 68.31 101 TYR A C 1
ATOM 809 O O . TYR A 1 101 ? -10.262 6.033 -14.414 1.00 68.31 101 TYR A O 1
ATOM 817 N N . ALA A 1 102 ? -8.449 4.769 -14.811 1.00 65.56 102 ALA A N 1
ATOM 818 C CA . ALA A 1 102 ? -9.124 3.486 -14.605 1.00 65.56 102 ALA A CA 1
ATOM 819 C C . ALA A 1 102 ? -9.621 3.308 -13.159 1.00 65.56 102 ALA A C 1
ATOM 821 O O . ALA A 1 102 ? -10.747 2.854 -12.955 1.00 65.56 102 ALA A O 1
ATOM 822 N N . ILE A 1 103 ? -8.829 3.729 -12.167 1.00 66.00 103 ILE A N 1
ATOM 823 C CA . ILE A 1 103 ? -9.248 3.752 -10.758 1.00 66.00 103 ILE A CA 1
ATOM 824 C C . ILE A 1 103 ? -10.441 4.682 -10.561 1.00 66.00 103 ILE A C 1
ATOM 826 O O . ILE A 1 103 ? -11.457 4.256 -10.022 1.00 66.00 103 ILE A O 1
ATOM 830 N N . ASN A 1 104 ? -10.362 5.924 -11.041 1.00 64.62 104 ASN A N 1
ATOM 831 C CA . ASN A 1 104 ? -11.466 6.874 -10.901 1.00 64.62 104 ASN A CA 1
ATOM 832 C C . ASN A 1 104 ? -12.753 6.341 -11.538 1.00 64.62 104 ASN A C 1
ATOM 834 O O . ASN A 1 104 ? -13.839 6.514 -10.990 1.00 64.62 104 ASN A O 1
ATOM 838 N N . LYS A 1 105 ? -12.637 5.648 -12.674 1.00 66.62 105 LYS A N 1
ATOM 839 C CA . LYS A 1 105 ? -13.778 5.020 -13.338 1.00 66.62 105 LYS A CA 1
ATOM 840 C C . LYS A 1 105 ? -14.391 3.889 -12.504 1.00 66.62 105 LYS A C 1
ATOM 842 O O . LYS A 1 105 ? -15.615 3.828 -12.423 1.00 66.62 105 LYS A O 1
ATOM 847 N N . LEU A 1 106 ? -13.584 3.039 -11.859 1.00 59.44 106 LEU A N 1
ATOM 848 C CA . LEU A 1 106 ? -14.086 2.031 -10.911 1.00 59.44 106 LEU A CA 1
ATOM 849 C C . LEU A 1 106 ? -14.813 2.673 -9.735 1.00 59.44 106 LEU A C 1
ATOM 851 O O . LEU A 1 106 ? -15.919 2.258 -9.416 1.00 59.44 106 LEU A O 1
ATOM 855 N N . THR A 1 107 ? -14.224 3.706 -9.140 1.00 56.75 107 THR A N 1
ATOM 856 C CA . THR A 1 107 ? -14.786 4.397 -7.974 1.00 56.75 107 THR A CA 1
ATOM 857 C C . THR A 1 107 ? -16.119 5.083 -8.273 1.00 56.75 107 THR A C 1
ATOM 859 O O . THR A 1 107 ? -16.944 5.203 -7.382 1.00 56.75 107 THR A O 1
ATOM 862 N N . ILE A 1 108 ? -16.342 5.542 -9.510 1.00 54.94 108 ILE A N 1
ATOM 863 C CA . ILE A 1 108 ? -17.618 6.156 -9.926 1.00 54.94 108 ILE A CA 1
ATOM 864 C C . ILE A 1 108 ? -18.668 5.097 -10.304 1.00 54.94 108 ILE A C 1
ATOM 866 O O . ILE A 1 108 ? -19.864 5.368 -10.244 1.00 54.94 108 ILE A O 1
ATOM 870 N N . THR A 1 109 ? -18.233 3.915 -10.751 1.00 47.94 109 THR A N 1
ATOM 871 C CA . THR A 1 109 ? -19.136 2.848 -11.222 1.00 47.94 109 THR A CA 1
ATOM 872 C C . THR A 1 109 ? -19.664 1.973 -10.074 1.00 47.94 109 THR A C 1
ATOM 874 O O . THR A 1 109 ? -20.705 1.339 -10.240 1.00 47.94 109 THR A O 1
ATOM 877 N N . ILE A 1 110 ? -18.955 1.926 -8.941 1.00 44.62 110 ILE A N 1
ATOM 878 C CA . ILE A 1 110 ? -19.349 1.240 -7.694 1.00 44.62 110 ILE A CA 1
ATOM 879 C C . ILE A 1 110 ? -20.182 2.188 -6.828 1.00 44.62 110 ILE A C 1
ATOM 881 O O . ILE A 1 110 ? -21.196 1.715 -6.269 1.00 44.62 110 ILE A O 1
#

Organism: NCBI:txid1348616

pLDDT: mean 73.33, std 11.88, range [44.62, 90.12]

Foldseek 3Di:
DDKDFDLPDVVLVVLVVVLVVLVVVVVPPPDDDDPDDPVRSVVSNVLSVVVSVVVVVCCVVPPRDMDDVVVCDPVVVVVVVVQLCVVLPPNPDDDPVSSVVSVVVVVVVD

Radius of gyration: 15.51 Å; chains: 1; bounding box: 45×22×39 Å

Secondary structure (DSSP, 8-state):
---B-STT-HHHHHHHHHHHHHHHHHHHTTSS--SS-HHHHHHHHHHHHHHHHHHHHHHHHSTT--B-GGGS-HHHHHHHHHHHHHHTSSTT---HHHHHHHHHHHHHH-

Sequence (110 aa):
RISISSLNDPQLNTLREIKQWFIQDNQQKKDSSQWFSAQCQFDLILSINGFLEIVEYIFNNCPGAVIQPRRVSQDMLEGLFGTIREMGSNSSTQTVQSYGYAINKLTITI